Protein AF-A0A164HKJ9-F1 (afdb_monomer)

Radius of gyration: 14.72 Å; Cα contacts (8 Å, |Δi|>4): 112; chains: 1; bounding box: 34×35×38 Å

Mean predicted aligned error: 2.98 Å

Solvent-accessible surface area (backbone atoms only — not comparable to full-atom values): 6168 Å² total; per-residue (Å²): 110,51,69,60,88,70,90,34,48,41,79,88,71,49,50,73,67,52,47,54,52,52,52,51,51,53,52,52,50,48,49,40,44,32,74,75,69,56,24,75,43,70,40,75,50,69,82,47,80,93,49,68,44,38,47,34,43,67,45,73,40,47,76,87,62,58,74,92,32,76,42,85,76,38,44,80,69,45,86,83,56,91,78,73,54,77,66,53,48,50,53,50,51,51,53,47,52,54,58,76,75,106

Secondary structure (DSSP, 8-state):
-EE-SS--SSGGG--HHHHHHHHHHHHHHHHHHHHHH-EEEEEEE---SSSSS-EEEEEEEETT--GGG-STTTGGG-TT-----HHHHHHHHHHHHHHHH-

Organism: Bacillus cereus (NCBI:txid1396)

Nearest PDB structures (foldseek):
  3nrd-assembly1_A  TM=8.363E-01  e=2.607E-04  Sinorhizobium meliloti 1021
  2oik-assembly2_D  TM=7.178E-01  e=2.972E-04  Methylobacillus flagellatus KT
  3ohe-assembly1_B  TM=7.852E-01  e=7.444E-04  Marinobacter nauticus VT8
  3i4s-assembly1_B  TM=7.910E-01  e=9.677E-04  Bradyrhizobium japonicum
  3lb5-assembly1_A  TM=7.033E-01  e=6.115E-04  Bartonella henselae

Sequence (102 aa):
MIDIKRHVPGLAELTEDEAKAFGLITSRMSKALKESEGAEHIYTFVSGNGVPHMHMHIIPRYTNTPKEFWSPTEVAKWTGAPYGDAEEIKKLCERIRKYMVS

InterPro domains:
  IPR001310 Histidine triad (HIT) protein [PTHR46648] (2-100)
  IPR011146 HIT-like domain [PF01230] (5-63)
  IPR011146 HIT-like domain [PS51084] (1-68)
  IPR036265 HIT-like superfamily [G3DSA:3.30.428.10] (1-101)
  IPR036265 HIT-like superfamily [SSF54197] (1-100)

Foldseek 3Di:
DDFDPDFAQEDVPDDPVRNVVVVVVLVLLQVLCCVVVVFPGWDWDDDSPPPSGYDIDIDGHHPPPDPQQPDPVSVVVPPPDDDDDPVRVVVSVVSSVVSVVD

pLDDT: mean 94.31, std 3.79, range [77.69, 98.44]

Structure (mmCIF, N/CA/C/O backbone):
data_AF-A0A164HKJ9-F1
#
_entry.id   AF-A0A164HKJ9-F1
#
loop_
_atom_site.group_PDB
_atom_site.id
_atom_site.type_symbol
_atom_site.label_atom_id
_atom_site.label_alt_id
_atom_site.label_comp_id
_atom_site.label_asym_id
_atom_site.label_entity_id
_atom_site.label_seq_id
_atom_site.pdbx_PDB_ins_code
_atom_site.Cartn_x
_atom_site.Cartn_y
_atom_site.Cartn_z
_atom_site.occupancy
_atom_site.B_iso_or_equiv
_atom_site.auth_seq_id
_atom_site.auth_comp_id
_atom_site.auth_asym_id
_atom_site.auth_atom_id
_atom_site.pdbx_PDB_model_num
ATOM 1 N N . MET A 1 1 ? -5.816 3.162 -2.521 1.00 92.94 1 MET A N 1
ATOM 2 C CA . MET A 1 1 ? -5.767 3.881 -1.229 1.00 92.94 1 MET A CA 1
ATOM 3 C C . MET A 1 1 ? -6.655 3.139 -0.245 1.00 92.94 1 MET A C 1
ATOM 5 O O . MET A 1 1 ? -7.411 2.272 -0.678 1.00 92.94 1 MET A O 1
ATOM 9 N N . ILE A 1 2 ? -6.518 3.417 1.048 1.00 95.38 2 ILE A N 1
ATOM 10 C CA . ILE A 1 2 ? -7.428 2.929 2.086 1.00 95.38 2 ILE A CA 1
ATOM 11 C C . ILE A 1 2 ? -8.117 4.146 2.683 1.00 95.38 2 ILE A C 1
ATOM 13 O O . ILE A 1 2 ? -7.458 4.987 3.294 1.00 95.38 2 ILE A O 1
ATOM 17 N N . ASP A 1 3 ? -9.428 4.205 2.510 1.00 95.31 3 ASP A N 1
ATOM 18 C CA . ASP A 1 3 ? -10.288 5.272 2.999 1.00 95.31 3 ASP A CA 1
ATOM 19 C C . ASP A 1 3 ? -11.115 4.755 4.171 1.00 95.31 3 ASP A C 1
ATOM 21 O O . ASP A 1 3 ? -11.661 3.646 4.133 1.00 95.31 3 ASP A O 1
ATOM 25 N N . ILE A 1 4 ? -11.236 5.564 5.219 1.00 95.31 4 ILE A N 1
ATOM 26 C CA . ILE A 1 4 ? -12.207 5.281 6.273 1.00 95.31 4 ILE A CA 1
ATOM 27 C C . ILE A 1 4 ? -13.607 5.724 5.833 1.00 95.31 4 ILE A C 1
ATOM 29 O O . ILE A 1 4 ? -13.772 6.629 5.015 1.00 95.31 4 ILE A O 1
ATOM 33 N N . LYS A 1 5 ? -14.640 5.090 6.397 1.00 96.19 5 LYS A N 1
ATOM 34 C CA . LYS A 1 5 ? -16.038 5.428 6.083 1.00 96.19 5 LYS A CA 1
ATOM 35 C C . LYS A 1 5 ? -16.493 6.733 6.735 1.00 96.19 5 LYS A C 1
ATOM 37 O O . LYS A 1 5 ? -17.241 7.489 6.125 1.00 96.19 5 LYS A O 1
ATOM 42 N N . ARG A 1 6 ? -16.093 6.975 7.987 1.00 97.25 6 ARG A N 1
ATOM 43 C CA . ARG A 1 6 ? -16.437 8.201 8.714 1.00 97.25 6 ARG A CA 1
ATOM 44 C C . ARG A 1 6 ? -15.605 9.357 8.167 1.00 97.25 6 ARG A C 1
ATOM 46 O O . ARG A 1 6 ? -14.404 9.204 8.000 1.00 97.25 6 ARG A O 1
ATOM 53 N N . HIS A 1 7 ? -16.227 10.500 7.900 1.00 96.50 7 HIS A N 1
ATOM 54 C CA . HIS A 1 7 ? -15.510 11.664 7.384 1.00 96.50 7 HIS A CA 1
ATOM 55 C C . HIS A 1 7 ? -14.749 12.368 8.511 1.00 96.50 7 HIS A C 1
ATOM 57 O O . HIS A 1 7 ? -15.360 13.065 9.320 1.00 96.50 7 HIS A O 1
ATOM 63 N N . VAL A 1 8 ? -13.428 12.190 8.564 1.00 96.75 8 VAL A N 1
ATOM 64 C CA . VAL A 1 8 ? -12.535 12.972 9.431 1.00 96.75 8 VAL A CA 1
ATOM 65 C C . VAL A 1 8 ? -11.273 13.405 8.699 1.00 96.75 8 VAL A C 1
ATOM 67 O O . VAL A 1 8 ? -10.855 12.691 7.792 1.00 96.75 8 VAL A O 1
ATOM 70 N N . PRO A 1 9 ? -10.656 14.538 9.075 1.00 95.31 9 PRO A N 1
ATOM 71 C CA . PRO A 1 9 ? -9.561 15.119 8.306 1.00 95.31 9 PRO A CA 1
ATOM 72 C C . PRO A 1 9 ? -8.246 14.339 8.372 1.00 95.31 9 PRO A C 1
ATOM 74 O O . PRO A 1 9 ? -7.472 14.407 7.417 1.00 95.31 9 PRO A O 1
ATOM 77 N N . GLY A 1 10 ? -7.980 13.575 9.435 1.00 94.75 10 GLY A N 1
ATOM 78 C CA . GLY A 1 10 ? -6.729 12.838 9.538 1.00 94.75 10 GLY A CA 1
ATOM 79 C C . GLY A 1 10 ? -6.688 11.770 10.626 1.00 94.75 10 GLY A C 1
ATOM 80 O O . GLY A 1 10 ? -7.701 11.304 11.147 1.00 94.75 10 GLY A O 1
ATOM 81 N N . LEU A 1 11 ? -5.457 11.345 10.928 1.00 94.69 11 LEU A N 1
ATOM 82 C CA . LEU A 1 11 ? -5.168 10.285 11.897 1.00 94.69 11 LEU A CA 1
ATOM 83 C C . LEU A 1 11 ? -5.555 10.670 13.328 1.00 94.69 11 LEU A C 1
ATOM 85 O O . LEU A 1 11 ? -5.923 9.795 14.107 1.00 94.69 11 LEU A O 1
ATOM 89 N N . ALA A 1 12 ? -5.454 11.956 13.672 1.00 95.75 12 ALA A N 1
ATOM 90 C CA . ALA A 1 12 ? -5.691 12.443 15.028 1.00 95.75 12 ALA A CA 1
ATOM 91 C C . ALA A 1 12 ? -7.161 12.311 15.452 1.00 95.75 12 ALA A C 1
ATOM 93 O O . ALA A 1 12 ? -7.454 12.202 16.639 1.00 95.75 12 ALA A O 1
ATOM 94 N N . GLU A 1 13 ? -8.083 12.289 14.491 1.00 97.38 13 GLU A N 1
ATOM 95 C CA . GLU A 1 13 ? -9.520 12.225 14.744 1.00 97.38 1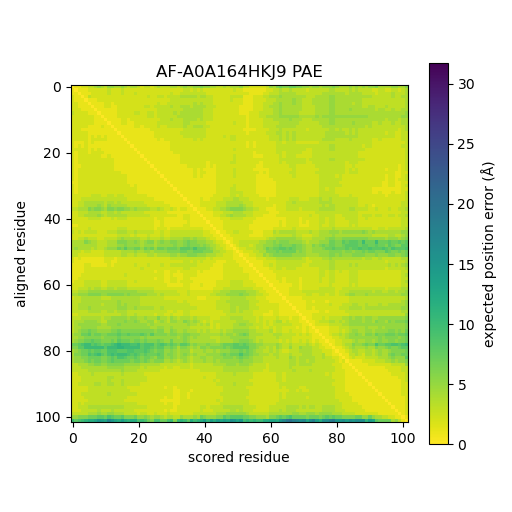3 GLU A CA 1
ATOM 96 C C . GLU A 1 13 ? -10.079 10.798 14.732 1.00 97.38 13 GLU A C 1
ATOM 98 O O . GLU A 1 13 ? -11.286 10.620 14.925 1.00 97.38 13 GLU A O 1
ATOM 103 N N . LEU A 1 14 ? -9.246 9.780 14.484 1.00 97.75 14 LEU A N 1
ATOM 104 C CA . LEU A 1 14 ? -9.661 8.383 14.574 1.00 97.75 14 LEU A CA 1
ATOM 105 C C . LEU A 1 14 ? -10.003 8.023 16.022 1.00 97.75 14 LEU A C 1
ATOM 107 O O . LEU A 1 14 ? -9.269 8.342 16.955 1.00 97.75 14 LEU A O 1
ATOM 111 N N . THR A 1 15 ? -11.101 7.296 16.205 1.00 98.44 15 THR A N 1
ATOM 112 C CA . THR A 1 15 ? -11.341 6.585 17.463 1.00 98.44 15 THR A CA 1
ATOM 113 C C . THR A 1 15 ? -10.324 5.454 17.619 1.00 98.44 15 THR A C 1
ATOM 115 O O . THR A 1 15 ? -9.719 5.003 16.644 1.00 98.44 15 THR A O 1
ATOM 118 N N . GLU A 1 16 ? -10.152 4.948 18.839 1.00 98.31 16 GLU A N 1
ATOM 119 C CA . GLU A 1 16 ? -9.227 3.840 19.095 1.00 98.31 16 GLU A CA 1
ATOM 120 C C . GLU A 1 16 ? -9.570 2.593 18.257 1.00 98.31 16 GLU A C 1
ATOM 122 O O . GLU A 1 16 ? -8.683 1.958 17.682 1.00 98.31 16 GLU A O 1
ATOM 127 N N . ASP A 1 17 ? -10.859 2.276 18.123 1.00 98.25 17 ASP A N 1
ATOM 128 C CA . ASP A 1 17 ? -11.323 1.132 17.335 1.00 98.25 17 ASP A CA 1
ATOM 129 C C . ASP A 1 17 ? -11.088 1.327 15.835 1.00 98.25 17 ASP A C 1
ATOM 131 O O . ASP A 1 17 ? -10.660 0.398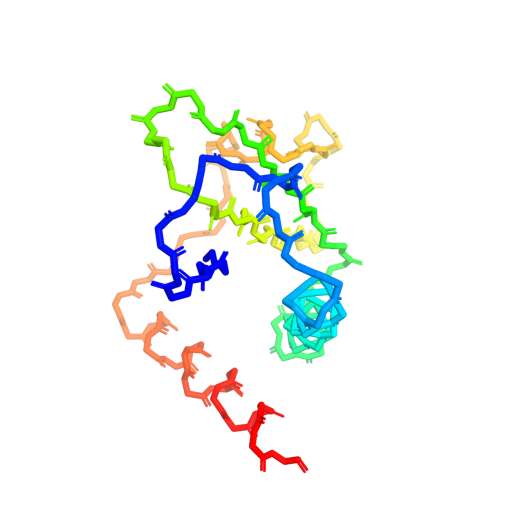 15.144 1.00 98.25 17 ASP A O 1
ATOM 135 N N . GLU A 1 18 ? -11.291 2.543 15.322 1.00 98.06 18 GLU A N 1
ATOM 136 C CA . GLU A 1 18 ? -10.964 2.857 13.932 1.00 98.06 18 GLU A CA 1
ATOM 137 C C . GLU A 1 18 ? -9.461 2.800 13.689 1.00 98.06 18 GLU A C 1
ATOM 139 O O . GLU A 1 18 ? -9.051 2.225 12.687 1.00 98.06 18 GLU A O 1
ATOM 144 N N . ALA A 1 19 ? -8.631 3.320 14.596 1.00 97.69 19 ALA A N 1
ATOM 145 C CA . ALA A 1 19 ? -7.178 3.250 14.475 1.00 97.69 19 ALA A CA 1
ATOM 146 C C . ALA A 1 19 ? -6.682 1.792 14.446 1.00 97.69 19 ALA A C 1
ATOM 148 O O . ALA A 1 19 ? -5.863 1.434 13.593 1.00 97.69 19 ALA A O 1
ATOM 149 N N . LYS A 1 20 ? -7.231 0.920 15.307 1.00 98.25 20 LYS A N 1
ATOM 150 C CA . LYS A 1 20 ? -6.952 -0.528 15.303 1.00 98.25 20 LYS A CA 1
ATOM 151 C C . LYS A 1 20 ? -7.360 -1.178 13.982 1.00 98.25 20 LYS A C 1
ATOM 153 O O . LYS A 1 20 ? -6.552 -1.868 13.355 1.00 98.25 20 LYS A O 1
ATOM 158 N N . ALA A 1 21 ? -8.596 -0.947 13.539 1.00 97.56 21 ALA A N 1
ATOM 159 C CA . ALA A 1 21 ? -9.106 -1.501 12.289 1.00 97.56 21 ALA A CA 1
ATOM 160 C C . ALA A 1 21 ? -8.298 -1.005 11.079 1.00 97.56 21 ALA A C 1
ATOM 162 O O . ALA A 1 21 ? -7.967 -1.791 10.188 1.00 97.56 21 ALA A O 1
ATOM 163 N N . PHE A 1 22 ? -7.931 0.276 11.078 1.00 97.12 22 PHE A N 1
ATOM 164 C CA . PHE A 1 22 ? -7.177 0.931 10.018 1.00 97.12 22 PHE A CA 1
ATOM 165 C C . PHE A 1 22 ? -5.740 0.406 9.914 1.00 97.12 22 PHE A C 1
ATOM 167 O O . PHE A 1 22 ? -5.269 0.083 8.821 1.00 97.12 22 PHE A O 1
ATOM 174 N N . GLY A 1 23 ? -5.052 0.231 11.045 1.00 96.56 23 GLY A N 1
ATOM 175 C CA . GLY A 1 23 ? -3.735 -0.407 11.076 1.00 96.56 23 GLY A CA 1
ATOM 176 C C . GLY A 1 23 ? -3.782 -1.853 10.570 1.00 96.56 23 GLY A C 1
ATOM 177 O O . GLY A 1 23 ? -2.954 -2.258 9.748 1.00 96.56 23 GLY A O 1
ATOM 178 N N . LEU A 1 24 ? -4.796 -2.619 10.990 1.00 97.25 24 LEU A N 1
ATOM 179 C CA . LEU A 1 24 ? -4.967 -4.010 10.569 1.00 97.25 24 LEU A CA 1
ATOM 180 C C . LEU A 1 24 ? -5.205 -4.133 9.057 1.00 97.25 24 LEU A C 1
ATOM 182 O O . LEU A 1 24 ? -4.530 -4.927 8.397 1.00 97.25 24 LEU A O 1
ATOM 186 N N . ILE A 1 25 ? -6.130 -3.352 8.489 1.00 96.88 25 ILE A N 1
ATOM 187 C CA . ILE A 1 25 ? -6.407 -3.403 7.047 1.00 96.88 25 ILE A CA 1
ATOM 188 C C . ILE A 1 25 ? -5.200 -2.937 6.225 1.00 96.88 25 ILE A C 1
ATOM 190 O O . ILE A 1 25 ? -4.898 -3.548 5.201 1.00 96.88 25 ILE A O 1
ATOM 194 N N . THR A 1 26 ? -4.454 -1.937 6.707 1.00 97.19 26 THR A N 1
ATOM 195 C CA . THR A 1 26 ? -3.217 -1.465 6.067 1.00 97.19 26 THR A CA 1
ATOM 196 C C . THR A 1 26 ? -2.169 -2.574 6.016 1.00 97.19 26 THR A C 1
ATOM 198 O O . THR A 1 26 ? -1.588 -2.831 4.959 1.00 97.19 26 THR A O 1
ATOM 201 N N . SER A 1 27 ? -1.978 -3.303 7.121 1.00 97.31 27 SER A N 1
ATOM 202 C CA . SER A 1 27 ? -1.066 -4.451 7.175 1.00 97.31 27 SER A CA 1
ATOM 203 C C . SER A 1 27 ? -1.496 -5.570 6.222 1.00 97.31 27 SER A C 1
ATOM 205 O O . SER A 1 27 ? -0.678 -6.070 5.447 1.00 97.31 27 SER A O 1
ATOM 207 N N . ARG A 1 28 ? -2.786 -5.936 6.222 1.00 97.31 28 ARG A N 1
ATOM 208 C CA . ARG A 1 28 ? -3.321 -6.986 5.339 1.00 97.31 28 ARG A CA 1
ATOM 209 C C . ARG A 1 28 ? -3.181 -6.622 3.861 1.00 97.31 28 ARG A C 1
ATOM 211 O O . ARG A 1 28 ? -2.710 -7.449 3.089 1.00 97.31 28 ARG A O 1
ATOM 218 N N . MET A 1 29 ? -3.514 -5.389 3.481 1.00 97.56 29 MET A N 1
ATOM 219 C CA . MET A 1 29 ? -3.371 -4.925 2.099 1.00 97.56 29 MET A CA 1
ATOM 220 C C . MET A 1 29 ? -1.902 -4.885 1.661 1.00 97.56 29 MET A C 1
ATOM 222 O O . MET A 1 29 ? -1.578 -5.263 0.539 1.00 97.56 29 MET A O 1
ATOM 226 N N . SER A 1 30 ? -0.997 -4.490 2.561 1.00 97.56 30 SER A N 1
ATOM 227 C CA . SER A 1 30 ? 0.446 -4.508 2.293 1.00 97.56 30 SER A CA 1
ATOM 228 C C . SER A 1 30 ? 0.941 -5.924 1.995 1.00 97.56 30 SER A C 1
ATOM 230 O O . SER A 1 30 ? 1.671 -6.125 1.028 1.00 97.56 30 SER A O 1
ATOM 232 N N . LYS A 1 31 ? 0.506 -6.921 2.777 1.00 97.44 31 LYS A N 1
ATOM 233 C CA . LYS A 1 31 ? 0.829 -8.334 2.522 1.00 97.44 31 LYS A CA 1
ATOM 234 C C . LYS A 1 31 ? 0.250 -8.825 1.199 1.00 97.44 31 LYS A C 1
ATOM 236 O O . LYS A 1 31 ? 0.989 -9.404 0.410 1.00 97.44 31 LYS A O 1
ATOM 241 N N .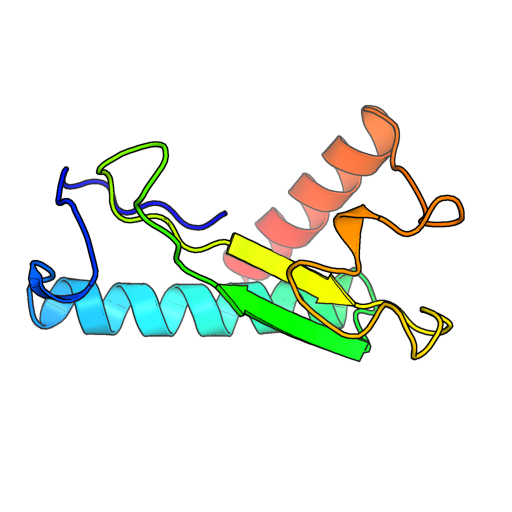 ALA A 1 32 ? -1.017 -8.508 0.922 1.00 97.19 32 ALA A N 1
ATOM 242 C CA . ALA A 1 32 ? -1.671 -8.864 -0.333 1.00 97.19 32 ALA A CA 1
ATOM 243 C C . ALA A 1 32 ? -0.862 -8.369 -1.540 1.00 97.19 32 ALA A C 1
ATOM 245 O O . ALA A 1 32 ? -0.543 -9.154 -2.426 1.00 97.19 32 ALA A O 1
ATOM 246 N N . LEU A 1 33 ? -0.454 -7.097 -1.546 1.00 96.44 33 LEU A N 1
ATOM 247 C CA . LEU A 1 33 ? 0.343 -6.515 -2.630 1.00 96.44 33 LEU A CA 1
ATOM 248 C C . LEU A 1 33 ? 1.731 -7.160 -2.763 1.00 96.44 33 LEU A C 1
ATOM 250 O O . LEU A 1 33 ? 2.186 -7.410 -3.877 1.00 96.44 33 LEU A O 1
ATOM 254 N N . LYS A 1 34 ? 2.404 -7.469 -1.648 1.00 96.50 34 LYS A N 1
ATOM 255 C CA . LYS A 1 34 ? 3.696 -8.173 -1.694 1.00 96.50 34 LYS A CA 1
ATOM 256 C C . LYS A 1 34 ? 3.568 -9.572 -2.287 1.00 96.50 34 LYS A C 1
ATOM 258 O O . LYS A 1 34 ? 4.370 -9.947 -3.135 1.00 96.50 34 LYS A O 1
ATOM 263 N N . GLU A 1 35 ? 2.577 -10.334 -1.840 1.00 95.38 35 GLU A N 1
ATOM 264 C CA . GLU A 1 35 ? 2.443 -11.752 -2.184 1.00 95.38 35 GLU A CA 1
ATOM 265 C C . GLU A 1 35 ? 1.807 -11.975 -3.561 1.00 95.38 35 GLU A C 1
ATOM 267 O O . GLU A 1 35 ? 2.204 -12.897 -4.266 1.00 95.38 35 GLU A O 1
ATOM 272 N N . SER A 1 36 ? 0.846 -11.138 -3.964 1.00 94.50 36 SER A N 1
ATOM 273 C CA . SER A 1 36 ? 0.124 -11.310 -5.235 1.00 94.50 36 SER A CA 1
ATOM 274 C C . SER A 1 36 ? 0.724 -10.546 -6.412 1.00 94.50 36 SER A C 1
ATOM 276 O O . SER A 1 36 ? 0.610 -11.013 -7.543 1.00 94.50 36 SER A O 1
ATOM 278 N N . GLU A 1 37 ? 1.390 -9.415 -6.161 1.00 92.75 37 GLU A N 1
ATOM 279 C CA . GLU A 1 37 ? 1.920 -8.547 -7.222 1.00 92.75 37 GLU A CA 1
ATOM 280 C C . GLU A 1 37 ? 3.457 -8.523 -7.254 1.00 92.75 37 GLU A C 1
ATOM 282 O O . GLU A 1 37 ? 4.054 -7.851 -8.089 1.00 92.75 37 GLU A O 1
ATOM 287 N N . GLY A 1 38 ? 4.128 -9.249 -6.353 1.00 92.12 38 GLY A N 1
ATOM 288 C CA . GLY A 1 38 ? 5.592 -9.295 -6.309 1.00 92.12 38 GLY A CA 1
ATOM 289 C C . GLY A 1 38 ? 6.226 -7.971 -5.874 1.00 92.12 38 GLY A C 1
ATOM 290 O O . GLY A 1 38 ? 7.354 -7.660 -6.261 1.00 92.12 38 GLY A O 1
ATOM 291 N N . ALA A 1 39 ? 5.512 -7.163 -5.084 1.00 95.25 39 ALA A N 1
ATOM 292 C CA . ALA A 1 39 ? 6.073 -5.936 -4.534 1.00 95.25 39 ALA A CA 1
ATOM 293 C C . ALA A 1 39 ? 7.211 -6.251 -3.544 1.00 95.25 39 ALA A C 1
ATOM 295 O O . ALA A 1 39 ? 7.047 -7.003 -2.579 1.00 95.25 39 ALA A O 1
ATOM 296 N N . GLU A 1 40 ? 8.367 -5.622 -3.742 1.00 95.19 40 GLU A N 1
ATOM 297 C CA . GLU A 1 40 ? 9.534 -5.765 -2.867 1.00 95.19 40 GLU A CA 1
ATOM 298 C C . GLU A 1 40 ? 9.311 -5.008 -1.547 1.00 95.19 40 GLU A C 1
ATOM 300 O O . GLU A 1 40 ? 9.626 -5.493 -0.453 1.00 95.19 40 GLU A O 1
ATOM 305 N N . HIS A 1 41 ? 8.701 -3.825 -1.645 1.00 95.81 41 HIS A N 1
ATOM 306 C CA . HIS A 1 41 ? 8.404 -2.941 -0.524 1.00 95.81 41 HIS A CA 1
ATOM 307 C C . HIS A 1 41 ? 7.058 -2.236 -0.715 1.00 95.81 41 HIS A C 1
ATOM 309 O O . HIS A 1 41 ? 6.618 -2.035 -1.844 1.00 95.81 41 HIS A O 1
ATOM 315 N N . ILE A 1 42 ? 6.419 -1.837 0.387 1.00 97.00 42 ILE A N 1
ATOM 316 C CA . ILE A 1 42 ? 5.162 -1.085 0.377 1.00 97.00 42 ILE A CA 1
ATOM 317 C C . ILE A 1 42 ? 5.387 0.231 1.110 1.00 97.00 42 ILE A C 1
ATOM 319 O O . ILE A 1 42 ? 5.698 0.225 2.299 1.00 97.00 42 ILE A O 1
ATOM 323 N N . TYR A 1 43 ? 5.196 1.347 0.413 1.00 96.38 43 TYR A N 1
ATOM 324 C CA . TYR A 1 43 ? 5.140 2.655 1.049 1.00 96.38 43 TYR A CA 1
ATOM 325 C C . TYR A 1 43 ? 3.713 2.971 1.482 1.00 96.38 43 TYR A C 1
ATOM 327 O O . TYR A 1 43 ? 2.757 2.716 0.745 1.00 96.38 43 TYR A O 1
ATOM 335 N N . THR A 1 44 ? 3.581 3.587 2.652 1.00 95.38 44 THR A N 1
ATOM 336 C CA . THR A 1 44 ? 2.321 4.147 3.141 1.00 95.38 44 THR A CA 1
ATOM 337 C C . THR A 1 44 ? 2.497 5.621 3.462 1.00 95.38 44 THR A C 1
ATOM 339 O O . THR A 1 44 ? 3.467 5.989 4.122 1.00 95.38 44 THR A O 1
ATOM 342 N N . PHE A 1 45 ? 1.573 6.464 3.006 1.00 92.56 45 PHE A N 1
ATOM 343 C CA . PHE A 1 45 ? 1.672 7.914 3.173 1.00 92.56 45 PHE A CA 1
ATOM 344 C C . PHE A 1 45 ? 0.291 8.564 3.306 1.00 92.56 45 PHE A C 1
ATOM 346 O O . PHE A 1 45 ? -0.665 8.145 2.654 1.00 92.56 45 PHE A O 1
ATOM 353 N N . VAL A 1 46 ? 0.203 9.600 4.138 1.00 93.19 46 VAL A N 1
ATOM 354 C CA . VAL A 1 46 ? -0.985 10.440 4.335 1.00 93.19 46 VAL A CA 1
ATOM 355 C C . VAL A 1 46 ? -0.538 11.891 4.174 1.00 93.19 46 VAL A C 1
ATOM 357 O O . VAL A 1 46 ? 0.34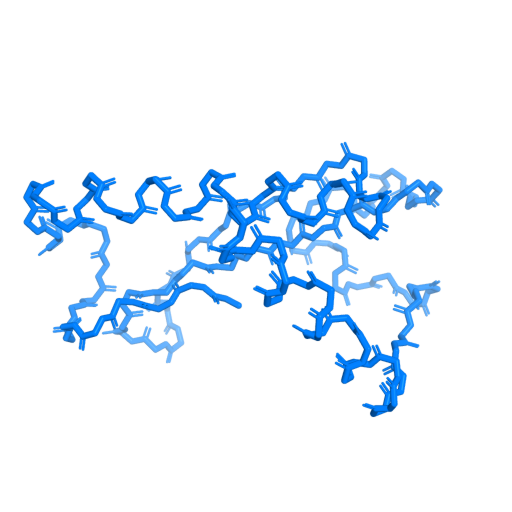9 12.331 4.901 1.00 93.19 46 VAL A O 1
ATOM 360 N N . SER A 1 47 ? -1.136 12.628 3.230 1.00 90.81 47 SER A N 1
ATOM 361 C CA . SER A 1 47 ? -0.905 14.076 3.094 1.00 90.81 47 SER A CA 1
ATOM 362 C C . SER A 1 47 ? -2.014 14.909 3.729 1.00 90.81 47 SER A C 1
ATOM 364 O O . SER A 1 47 ? -1.701 15.873 4.415 1.00 90.81 47 SER A O 1
ATOM 366 N N . GLY A 1 48 ? -3.284 14.598 3.443 1.00 86.44 48 GLY A N 1
ATOM 367 C CA . GLY A 1 48 ? -4.453 15.355 3.923 1.00 86.44 48 GLY A CA 1
ATOM 368 C C . GLY A 1 48 ? -4.660 16.751 3.309 1.00 86.44 48 GLY A C 1
ATOM 369 O O . GLY A 1 48 ? -5.693 17.364 3.549 1.00 86.44 48 GLY A O 1
ATOM 370 N N . ASN A 1 49 ? -3.730 17.258 2.490 1.00 87.88 49 ASN A N 1
ATOM 371 C CA . ASN A 1 49 ? -3.767 18.652 2.017 1.00 87.88 49 ASN A CA 1
ATOM 372 C C . ASN A 1 49 ? -4.728 18.906 0.843 1.00 87.88 49 ASN A C 1
ATOM 374 O O . ASN A 1 49 ? -5.207 20.023 0.679 1.00 87.88 49 ASN A O 1
ATOM 378 N N . GLY A 1 50 ? -4.977 17.903 -0.006 1.00 87.94 50 GLY A N 1
ATOM 379 C CA . GLY A 1 50 ? -5.867 18.049 -1.167 1.00 87.94 50 GLY A CA 1
ATOM 380 C C . GLY A 1 50 ? -7.338 17.787 -0.841 1.00 87.94 50 GLY A C 1
ATOM 381 O O . GLY A 1 50 ? -8.224 18.462 -1.357 1.00 87.94 50 GLY A O 1
ATOM 382 N N . VAL A 1 51 ? -7.592 16.808 0.029 1.00 90.00 51 VAL A N 1
ATOM 383 C CA . VAL A 1 51 ? -8.929 16.423 0.488 1.00 90.00 51 VAL A CA 1
ATOM 384 C C . VAL A 1 51 ? -8.849 16.201 1.999 1.00 90.00 51 VAL A C 1
ATOM 386 O O . VAL A 1 51 ? -8.076 15.332 2.414 1.00 90.00 51 VAL A O 1
ATOM 389 N N . PRO A 1 52 ? -9.635 16.928 2.817 1.00 92.56 52 PRO A N 1
ATOM 390 C CA . PRO A 1 52 ? -9.640 16.791 4.273 1.00 92.56 52 PRO A CA 1
ATOM 391 C C . PRO A 1 52 ? -10.467 15.569 4.710 1.00 92.56 52 PRO A C 1
ATOM 393 O O . PRO A 1 52 ? -11.375 15.672 5.530 1.00 92.56 52 PRO A O 1
ATOM 396 N N . HIS A 1 53 ? -10.158 14.408 4.132 1.00 95.44 53 HIS A N 1
ATOM 397 C CA . HIS A 1 53 ? -10.735 13.111 4.474 1.00 95.44 53 HIS A CA 1
ATOM 398 C C . HIS A 1 53 ? -9.603 12.117 4.687 1.00 95.44 53 HIS A C 1
ATOM 400 O O . HIS A 1 53 ? -8.692 12.041 3.866 1.00 95.44 53 HIS A O 1
ATOM 406 N N . MET A 1 54 ? -9.656 11.343 5.762 1.00 95.75 54 MET A N 1
ATOM 407 C CA . MET A 1 54 ? -8.592 10.427 6.135 1.00 95.75 54 MET A CA 1
ATOM 408 C C . MET A 1 54 ? -8.503 9.272 5.130 1.00 95.75 54 MET A C 1
ATOM 410 O O . MET A 1 54 ? -9.314 8.342 5.116 1.00 95.75 54 MET A O 1
ATOM 414 N N . HIS A 1 55 ? -7.461 9.335 4.306 1.00 96.00 55 HIS A N 1
ATOM 415 C CA . HIS A 1 55 ? -7.085 8.309 3.349 1.00 96.00 55 HIS A CA 1
ATOM 416 C C . HIS A 1 55 ? -5.584 8.052 3.427 1.00 96.00 55 HIS A C 1
ATOM 418 O O . HIS A 1 55 ? -4.776 8.969 3.581 1.00 96.00 55 HIS A O 1
ATOM 424 N N . MET A 1 56 ? -5.199 6.786 3.307 1.00 95.69 56 MET A N 1
ATOM 425 C CA . MET A 1 56 ? -3.802 6.380 3.236 1.00 95.69 56 MET A CA 1
ATOM 426 C C . MET A 1 56 ? -3.478 5.870 1.839 1.00 95.69 56 MET A C 1
ATOM 428 O O . MET A 1 56 ? -4.097 4.933 1.320 1.00 95.69 56 MET A O 1
ATOM 432 N N . HIS A 1 57 ? -2.466 6.477 1.2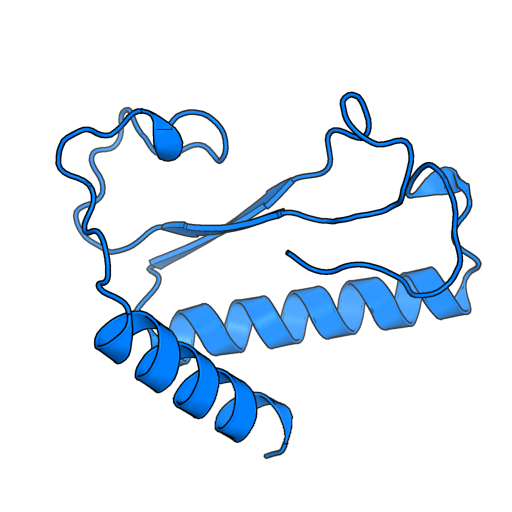32 1.00 95.19 57 HIS A N 1
ATOM 433 C CA . HIS A 1 57 ? -1.835 5.930 0.046 1.00 95.19 57 HIS A CA 1
ATOM 434 C C . HIS A 1 57 ? -1.100 4.653 0.429 1.00 95.19 57 HIS A C 1
ATOM 436 O O . HIS A 1 57 ? -0.401 4.618 1.438 1.00 95.19 57 HIS A O 1
ATOM 442 N N . ILE A 1 58 ? -1.251 3.625 -0.398 1.00 96.25 58 ILE A N 1
ATOM 443 C CA . ILE A 1 58 ? -0.511 2.373 -0.304 1.00 96.25 58 ILE A CA 1
ATOM 444 C C . ILE A 1 58 ? 0.102 2.118 -1.674 1.00 96.25 58 ILE A C 1
ATOM 446 O O . ILE A 1 58 ? -0.617 2.063 -2.671 1.00 96.25 58 ILE A O 1
ATOM 450 N N . ILE A 1 59 ? 1.430 2.090 -1.732 1.00 95.12 59 ILE A N 1
ATOM 451 C CA . ILE A 1 59 ? 2.169 2.186 -2.989 1.00 95.12 59 ILE A CA 1
ATOM 452 C C . ILE A 1 59 ? 3.187 1.042 -3.045 1.00 95.12 59 ILE A C 1
ATOM 454 O O . ILE A 1 59 ? 4.147 1.053 -2.266 1.00 95.12 59 ILE A O 1
ATOM 458 N N . PRO A 1 60 ? 2.990 0.042 -3.923 1.00 94.62 60 PRO A N 1
ATOM 459 C CA . PRO A 1 60 ? 3.963 -1.022 -4.110 1.00 94.62 60 PRO A CA 1
ATOM 460 C C . PRO A 1 60 ? 5.183 -0.509 -4.882 1.00 94.62 60 PRO A C 1
ATOM 462 O O . PRO A 1 60 ? 5.057 0.104 -5.939 1.00 94.62 60 PRO A O 1
ATOM 465 N N . ARG A 1 61 ? 6.377 -0.799 -4.363 1.00 94.50 61 ARG A N 1
ATOM 466 C CA . ARG A 1 61 ? 7.642 -0.696 -5.093 1.00 94.50 61 ARG A CA 1
ATOM 467 C C . ARG A 1 61 ? 8.028 -2.085 -5.585 1.00 94.50 61 ARG A C 1
ATOM 469 O O . ARG A 1 61 ? 8.291 -2.972 -4.771 1.00 94.50 61 ARG A O 1
ATOM 476 N N . TYR A 1 62 ? 8.085 -2.263 -6.899 1.00 93.06 62 TYR A N 1
ATOM 477 C CA . TYR A 1 62 ? 8.454 -3.532 -7.525 1.00 93.06 62 TYR A CA 1
ATOM 478 C C . TYR A 1 62 ? 9.971 -3.691 -7.658 1.00 93.06 62 TYR A C 1
ATOM 480 O O . TYR A 1 62 ? 10.730 -2.715 -7.598 1.00 93.06 62 TYR A O 1
ATOM 488 N N . THR A 1 63 ? 10.412 -4.930 -7.870 1.00 91.62 63 THR A N 1
ATOM 489 C CA . THR A 1 63 ? 11.804 -5.235 -8.213 1.00 91.62 63 THR A CA 1
ATOM 490 C C . THR A 1 63 ? 12.239 -4.435 -9.442 1.00 91.62 63 THR A C 1
ATOM 492 O O . THR A 1 63 ? 11.444 -4.178 -10.344 1.00 91.62 63 THR A O 1
ATOM 495 N N . ASN A 1 64 ? 13.510 -4.032 -9.472 1.00 92.06 64 ASN A N 1
ATOM 496 C CA . ASN A 1 64 ? 14.112 -3.195 -10.519 1.00 92.06 64 ASN A CA 1
ATOM 497 C C . ASN A 1 64 ? 13.617 -1.742 -10.574 1.00 92.06 64 ASN A C 1
ATOM 499 O O . ASN A 1 64 ? 14.027 -1.015 -11.475 1.00 92.06 64 ASN A O 1
ATOM 503 N N . THR A 1 65 ? 12.815 -1.280 -9.605 1.00 94.00 65 THR A N 1
ATOM 504 C CA . THR A 1 65 ? 12.582 0.165 -9.442 1.00 94.00 65 THR A CA 1
ATOM 505 C C . THR A 1 65 ? 13.933 0.855 -9.186 1.00 94.00 65 THR A C 1
ATOM 507 O O . THR A 1 65 ? 14.588 0.499 -8.195 1.00 94.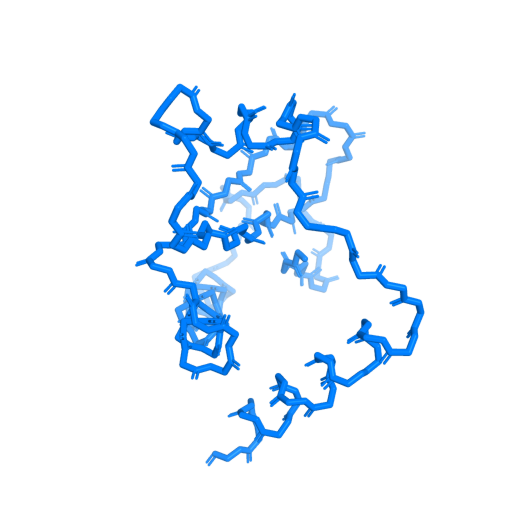00 65 THR A O 1
ATOM 510 N N . PRO A 1 66 ? 14.368 1.819 -10.022 1.00 95.44 66 PRO A N 1
ATOM 511 C CA . PRO A 1 66 ? 15.632 2.527 -9.818 1.00 95.44 66 PRO A CA 1
ATOM 512 C C . PRO A 1 66 ? 15.674 3.234 -8.458 1.00 95.44 66 PRO A C 1
ATOM 514 O O . PRO A 1 66 ? 14.648 3.698 -7.954 1.00 95.44 66 PRO A O 1
ATOM 517 N N . LYS A 1 67 ? 16.855 3.280 -7.831 1.00 95.38 67 LYS A N 1
ATOM 518 C CA . LYS A 1 67 ? 17.016 3.722 -6.432 1.00 95.38 67 LYS A CA 1
ATOM 519 C C . LYS A 1 67 ? 16.614 5.177 -6.210 1.00 95.38 67 LYS A C 1
ATOM 521 O O . LYS A 1 67 ? 16.089 5.501 -5.151 1.00 95.38 67 LYS A O 1
ATOM 526 N N . GLU A 1 68 ? 16.817 6.035 -7.198 1.00 95.94 68 GLU A N 1
ATOM 527 C CA . GLU A 1 68 ? 16.398 7.437 -7.187 1.00 95.94 68 GLU A CA 1
ATOM 528 C C . GLU A 1 68 ? 14.876 7.612 -7.034 1.00 95.94 68 GLU A C 1
ATOM 530 O O . GLU A 1 68 ? 14.423 8.658 -6.579 1.00 95.94 68 GLU A O 1
ATOM 535 N N . PHE A 1 69 ? 14.089 6.571 -7.331 1.00 95.75 69 PHE A N 1
ATOM 536 C CA . PHE A 1 69 ? 12.632 6.565 -7.199 1.00 95.75 69 PHE A CA 1
ATOM 537 C C . PHE A 1 69 ? 12.132 5.833 -5.941 1.00 95.75 69 PHE A C 1
ATOM 539 O O . PHE A 1 69 ? 10.934 5.586 -5.805 1.00 95.75 69 PHE A O 1
ATOM 546 N N . TRP A 1 70 ? 13.014 5.472 -5.000 1.00 95.00 70 TRP A N 1
ATOM 547 C CA . TRP A 1 70 ? 12.647 4.796 -3.745 1.00 95.00 70 TRP A CA 1
ATOM 548 C C . TRP A 1 70 ? 12.038 5.762 -2.719 1.00 95.00 70 TRP A C 1
ATOM 550 O O . TRP A 1 70 ? 12.584 6.007 -1.645 1.00 95.00 70 TRP A O 1
ATOM 560 N N . SER A 1 71 ? 10.875 6.309 -3.046 1.00 93.12 71 SER A N 1
ATOM 561 C CA . SER A 1 71 ? 10.073 7.159 -2.172 1.00 93.12 71 SER A CA 1
ATOM 562 C C . SER A 1 71 ? 8.617 7.134 -2.642 1.00 93.12 71 SER A C 1
ATOM 564 O O . SER A 1 71 ? 8.383 7.070 -3.854 1.00 93.12 71 SER A O 1
ATOM 566 N N . PRO A 1 72 ? 7.628 7.247 -1.733 1.00 89.38 72 PRO A N 1
ATOM 567 C CA . PRO A 1 72 ? 6.223 7.373 -2.120 1.00 89.38 72 PRO A CA 1
ATOM 568 C C . PRO A 1 72 ? 5.953 8.558 -3.062 1.00 89.38 72 PRO A C 1
ATOM 570 O O . PRO A 1 72 ? 5.008 8.496 -3.842 1.00 89.38 72 PRO A O 1
ATOM 573 N N . THR A 1 73 ? 6.765 9.621 -3.015 1.00 89.50 73 THR A N 1
ATOM 574 C CA . THR A 1 73 ? 6.599 10.810 -3.871 1.00 89.50 73 THR A CA 1
ATOM 575 C C . THR A 1 73 ? 7.436 10.769 -5.145 1.00 89.50 73 THR A C 1
ATOM 577 O O . THR A 1 73 ? 7.079 11.419 -6.125 1.00 89.50 73 THR A O 1
ATOM 580 N N . GLU A 1 74 ? 8.544 10.025 -5.151 1.00 92.25 74 GLU A N 1
ATOM 581 C CA . GLU A 1 74 ? 9.442 9.967 -6.310 1.00 92.25 74 GLU A CA 1
ATOM 582 C C . GLU A 1 74 ? 9.045 8.864 -7.291 1.00 92.25 74 GLU A C 1
ATOM 584 O O . GLU A 1 74 ? 9.192 9.053 -8.493 1.00 92.25 74 GLU A O 1
ATOM 589 N N . VAL A 1 75 ? 8.456 7.756 -6.823 1.00 86.12 75 VAL A N 1
ATOM 590 C CA . VAL A 1 75 ? 8.021 6.653 -7.701 1.00 86.12 75 VAL A CA 1
ATOM 591 C C . VAL A 1 75 ? 7.026 7.100 -8.775 1.00 86.12 75 VAL A C 1
ATOM 593 O O . VAL A 1 75 ? 7.082 6.621 -9.902 1.00 86.12 75 VAL A O 1
ATOM 596 N N . ALA A 1 76 ? 6.179 8.086 -8.471 1.00 81.38 76 ALA A N 1
ATOM 597 C CA . ALA A 1 76 ? 5.236 8.666 -9.428 1.00 81.38 76 ALA A CA 1
ATOM 598 C C . ALA A 1 76 ? 5.919 9.447 -10.569 1.00 81.38 76 ALA A C 1
ATOM 600 O O . ALA A 1 76 ? 5.297 9.705 -11.595 1.00 81.38 76 ALA A O 1
ATOM 601 N N . LYS A 1 77 ? 7.189 9.832 -10.401 1.00 88.88 77 LYS A N 1
ATOM 602 C CA . LYS A 1 77 ? 7.980 10.553 -11.407 1.00 88.88 77 LYS A CA 1
ATOM 603 C C . LYS A 1 77 ? 8.779 9.610 -12.309 1.00 88.88 77 LYS A C 1
ATOM 605 O O . LYS A 1 77 ? 9.440 10.073 -13.237 1.00 88.88 77 LYS A O 1
ATOM 610 N N . TRP A 1 78 ? 8.744 8.301 -12.051 1.00 90.88 78 TRP A N 1
ATOM 611 C CA . TRP A 1 78 ? 9.473 7.323 -12.846 1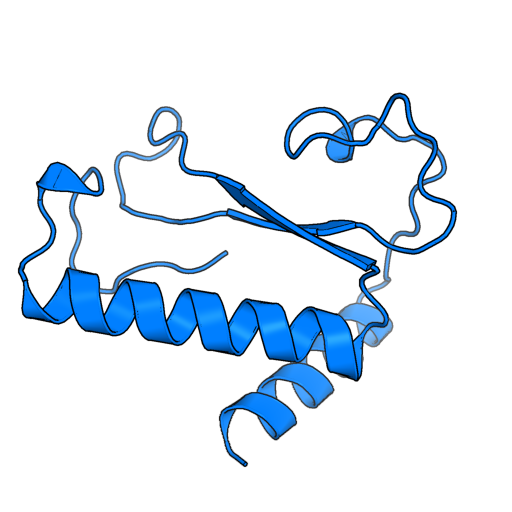.00 90.88 78 TRP A CA 1
ATOM 612 C C . TRP A 1 78 ? 8.791 7.109 -14.204 1.00 90.88 78 TRP A C 1
ATOM 614 O O . TRP A 1 78 ? 7.775 6.430 -14.316 1.00 90.88 78 TRP A O 1
ATOM 624 N N . THR A 1 79 ? 9.372 7.670 -15.265 1.00 88.44 79 THR A N 1
ATOM 625 C CA . THR A 1 79 ? 8.834 7.575 -16.637 1.00 88.44 79 THR A CA 1
ATOM 626 C C . THR A 1 79 ? 8.845 6.156 -17.207 1.00 88.44 79 THR A C 1
ATOM 628 O O . THR A 1 79 ? 8.034 5.846 -18.072 1.00 88.44 79 THR A O 1
ATOM 631 N N . GLY A 1 80 ? 9.740 5.295 -16.719 1.00 86.06 80 GLY A N 1
ATOM 632 C CA . GLY A 1 80 ? 9.813 3.878 -17.084 1.00 86.06 80 GLY A CA 1
ATOM 633 C C . GLY A 1 80 ? 8.975 2.958 -16.195 1.00 86.06 80 GLY A C 1
ATOM 634 O O . GLY A 1 80 ? 9.142 1.743 -16.281 1.00 86.06 80 GLY A O 1
ATOM 635 N N . ALA A 1 81 ? 8.130 3.506 -15.314 1.00 87.12 81 ALA A N 1
ATOM 636 C CA . ALA A 1 81 ? 7.275 2.698 -14.455 1.00 87.12 81 ALA A CA 1
ATOM 637 C C . ALA A 1 81 ? 6.299 1.853 -15.292 1.00 87.12 81 ALA A C 1
ATOM 639 O O . ALA A 1 81 ? 5.768 2.345 -16.292 1.00 87.12 81 ALA A O 1
ATOM 640 N N . PRO A 1 82 ? 6.023 0.599 -14.894 1.00 86.31 82 PRO A N 1
ATOM 641 C CA . PRO A 1 82 ? 4.990 -0.194 -15.542 1.00 86.31 82 PRO A CA 1
ATOM 642 C C . PRO A 1 82 ? 3.614 0.433 -15.283 1.00 86.31 82 PRO A C 1
ATOM 644 O O . PRO A 1 82 ? 3.256 0.713 -14.138 1.00 86.31 82 PRO A O 1
ATOM 647 N N . TYR A 1 83 ? 2.836 0.619 -16.348 1.00 88.94 83 TYR A N 1
ATOM 648 C CA . TYR A 1 83 ? 1.437 1.032 -16.277 1.00 88.94 83 TYR A CA 1
ATOM 649 C C . TYR A 1 83 ? 0.559 -0.134 -16.699 1.00 88.94 83 TYR A C 1
ATOM 651 O O . TYR A 1 83 ? 0.791 -0.721 -17.751 1.00 88.94 83 TYR A O 1
ATOM 659 N N . GLY A 1 84 ? -0.432 -0.447 -15.866 1.00 90.62 84 GLY A N 1
ATOM 660 C CA . GLY A 1 84 ? -1.446 -1.436 -16.200 1.00 90.62 84 GLY A CA 1
ATOM 661 C C . GLY A 1 84 ? -2.561 -0.819 -17.038 1.00 90.62 84 GLY A C 1
ATOM 662 O O . GLY A 1 84 ? -3.016 0.290 -16.742 1.00 90.62 84 GLY A O 1
ATOM 663 N N . ASP A 1 85 ? -3.030 -1.542 -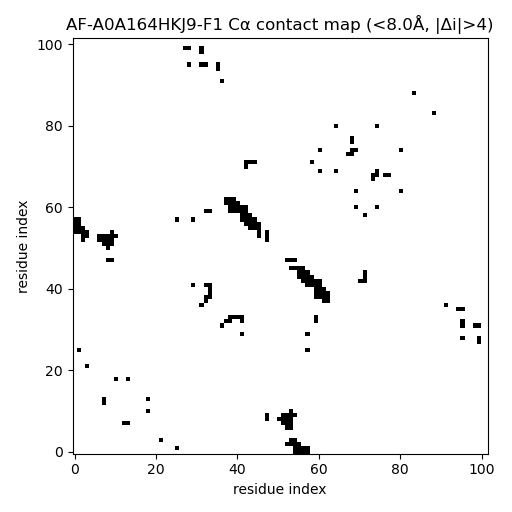18.046 1.00 96.31 85 ASP A N 1
ATOM 664 C CA . ASP A 1 85 ? -4.277 -1.231 -18.733 1.00 96.31 85 ASP A CA 1
ATOM 665 C C . ASP A 1 85 ? -5.514 -1.604 -17.885 1.00 96.31 85 ASP A C 1
ATOM 667 O O . ASP A 1 85 ? -5.423 -2.089 -16.752 1.00 96.31 85 ASP A O 1
ATOM 671 N N . ALA A 1 86 ? -6.711 -1.356 -18.422 1.00 97.31 86 ALA A N 1
ATOM 672 C CA . ALA A 1 86 ? -7.961 -1.623 -17.712 1.00 97.31 86 ALA A CA 1
ATOM 673 C C . ALA A 1 86 ? -8.158 -3.110 -17.350 1.00 97.31 86 ALA A C 1
ATOM 675 O O . ALA A 1 86 ? -8.712 -3.418 -16.290 1.00 97.31 86 ALA A O 1
ATOM 676 N N . GLU A 1 87 ? -7.715 -4.030 -18.206 1.00 97.94 87 GLU A N 1
ATOM 677 C CA . GLU A 1 87 ? -7.848 -5.468 -17.979 1.00 97.94 87 GLU A CA 1
ATOM 678 C C . GLU A 1 87 ? -6.823 -5.953 -16.944 1.00 97.94 87 GLU A C 1
ATOM 680 O O . GLU A 1 87 ? -7.146 -6.756 -16.066 1.00 97.94 87 GLU A O 1
ATOM 685 N N . GLU A 1 88 ? -5.602 -5.424 -16.984 1.00 96.44 88 GLU A N 1
ATOM 686 C CA . GLU A 1 88 ? -4.574 -5.678 -15.974 1.00 96.44 88 GLU A CA 1
ATOM 687 C C . GLU A 1 88 ? -5.002 -5.170 -14.592 1.00 96.44 88 GLU A C 1
ATOM 689 O O . GLU A 1 88 ? -4.889 -5.906 -13.605 1.00 96.44 88 GLU A O 1
ATOM 694 N N . ILE A 1 89 ? -5.580 -3.963 -14.522 1.00 96.19 89 ILE A N 1
ATOM 695 C CA . ILE A 1 89 ? -6.150 -3.403 -13.287 1.00 96.19 89 ILE A CA 1
ATOM 696 C C . ILE A 1 89 ? -7.260 -4.309 -12.748 1.00 96.19 89 ILE A C 1
ATOM 698 O O . ILE A 1 89 ? -7.281 -4.621 -11.556 1.00 96.19 89 ILE A O 1
ATOM 702 N N . LYS A 1 90 ? -8.170 -4.779 -13.608 1.00 97.94 90 LYS A N 1
ATOM 703 C CA . LYS A 1 90 ? -9.259 -5.671 -13.195 1.00 97.94 90 LYS A CA 1
ATOM 704 C C . LYS A 1 90 ? -8.725 -6.975 -12.597 1.00 97.94 90 LYS A C 1
ATOM 706 O O . LYS A 1 90 ? -9.153 -7.368 -11.510 1.00 97.94 90 LYS A O 1
ATOM 711 N N . LYS A 1 91 ? -7.757 -7.614 -13.258 1.00 97.44 91 LYS A N 1
ATOM 712 C CA . LYS A 1 91 ? -7.127 -8.851 -12.768 1.00 97.44 91 LYS A CA 1
ATOM 713 C C . LYS A 1 91 ? -6.409 -8.641 -11.435 1.00 97.44 91 LYS A C 1
ATOM 715 O O . LYS A 1 91 ? -6.482 -9.509 -10.565 1.00 97.44 91 LYS A O 1
ATOM 720 N N . LEU A 1 92 ? -5.744 -7.499 -11.250 1.00 95.94 92 LEU A N 1
ATOM 721 C CA . LEU A 1 92 ? -5.160 -7.117 -9.962 1.00 95.94 92 LEU A CA 1
ATOM 722 C C . LEU A 1 92 ? -6.248 -7.018 -8.889 1.00 95.94 92 LEU A C 1
ATOM 724 O O . LEU A 1 92 ? -6.132 -7.639 -7.832 1.00 95.94 92 LEU A O 1
ATOM 728 N N . CYS A 1 93 ? -7.342 -6.301 -9.158 1.00 96.50 93 CYS A N 1
ATOM 729 C CA . CYS A 1 93 ? -8.452 -6.186 -8.212 1.00 96.50 93 CYS A CA 1
ATOM 730 C C . CYS A 1 93 ? -9.031 -7.554 -7.819 1.00 96.50 93 CYS A C 1
ATOM 732 O O . CYS A 1 93 ? -9.351 -7.764 -6.649 1.00 96.50 93 CYS A O 1
ATOM 734 N N . GLU A 1 94 ? -9.142 -8.496 -8.758 1.00 97.25 94 GLU A N 1
ATOM 735 C CA . GLU A 1 94 ? -9.606 -9.862 -8.489 1.00 97.25 94 GLU A CA 1
ATOM 736 C C . GLU A 1 94 ? -8.644 -10.641 -7.579 1.00 97.25 94 GLU A C 1
ATOM 738 O O . GLU A 1 94 ? -9.095 -11.264 -6.611 1.00 97.25 94 GLU A O 1
ATOM 743 N N . ARG A 1 95 ? -7.327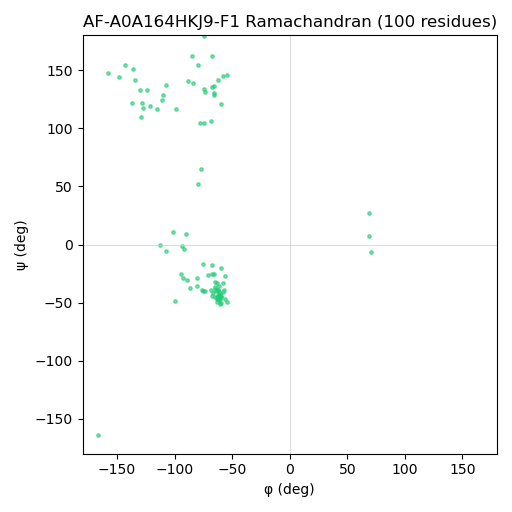 -10.571 -7.827 1.00 96.88 95 ARG A N 1
ATOM 744 C CA . ARG A 1 95 ? -6.307 -11.211 -6.973 1.00 96.88 95 ARG A CA 1
ATOM 745 C C . ARG A 1 95 ? -6.329 -10.656 -5.555 1.00 96.88 95 ARG A C 1
ATOM 747 O O . ARG A 1 95 ? -6.397 -11.427 -4.597 1.00 96.88 95 ARG A O 1
ATOM 754 N N . ILE A 1 96 ? -6.359 -9.331 -5.424 1.00 96.75 96 ILE A N 1
ATOM 755 C CA . ILE A 1 96 ? -6.438 -8.663 -4.123 1.00 96.75 96 ILE A CA 1
ATOM 756 C C . ILE A 1 96 ? -7.742 -9.026 -3.415 1.00 96.75 96 ILE A C 1
ATOM 758 O O . ILE A 1 96 ? -7.718 -9.410 -2.248 1.00 96.75 96 ILE A O 1
ATOM 762 N N . ARG A 1 97 ? -8.887 -8.990 -4.106 1.00 96.00 97 ARG A N 1
ATOM 763 C CA . ARG A 1 97 ? -10.175 -9.389 -3.522 1.00 96.00 97 ARG A CA 1
ATOM 764 C C . ARG A 1 97 ? -10.120 -10.814 -2.981 1.00 96.00 97 ARG A C 1
ATOM 766 O O . ARG A 1 97 ? -10.553 -11.029 -1.855 1.00 96.00 97 ARG A O 1
ATOM 773 N N . LYS A 1 98 ? -9.584 -11.759 -3.759 1.00 95.94 98 LYS A N 1
ATOM 774 C CA . LYS A 1 98 ? -9.440 -13.162 -3.352 1.00 95.94 98 LYS A CA 1
ATOM 775 C C . LYS A 1 98 ? -8.573 -13.301 -2.098 1.00 95.94 98 LYS A C 1
ATOM 777 O O . LYS A 1 98 ? -8.968 -14.017 -1.188 1.00 95.94 98 LYS A O 1
ATOM 782 N N . TYR A 1 99 ? -7.451 -12.584 -2.028 1.00 95.56 99 TYR A N 1
ATOM 783 C CA . TYR A 1 99 ? -6.566 -12.576 -0.859 1.00 95.56 99 TYR A CA 1
ATOM 784 C C . TYR A 1 99 ? -7.249 -12.024 0.400 1.00 95.56 99 TYR A C 1
ATOM 786 O O . TYR A 1 99 ? -7.052 -12.501 1.511 1.00 95.56 99 TYR A O 1
ATOM 794 N N . MET A 1 100 ? -8.065 -10.983 0.246 1.00 93.56 100 MET A N 1
ATOM 795 C CA . MET A 1 100 ? -8.671 -10.301 1.392 1.00 93.56 100 MET A CA 1
ATOM 796 C C . MET A 1 100 ? -9.831 -11.079 2.030 1.00 93.56 100 MET A C 1
ATOM 798 O O . MET A 1 100 ? -10.203 -10.769 3.168 1.00 93.56 100 MET A O 1
ATOM 802 N N . VAL A 1 101 ? -10.395 -12.063 1.323 1.00 91.38 101 VAL A N 1
ATOM 803 C CA . VAL A 1 101 ? -11.510 -12.906 1.797 1.00 91.38 101 VAL A CA 1
ATOM 804 C C . VAL A 1 101 ? -11.105 -14.341 2.145 1.00 91.38 101 VAL A C 1
ATOM 806 O O . VAL A 1 101 ? -11.953 -15.082 2.637 1.00 91.38 101 VAL A O 1
ATOM 809 N N . SER A 1 102 ? -9.852 -14.731 1.884 1.00 77.69 102 SER A N 1
ATOM 810 C CA . SER A 1 102 ? -9.244 -15.962 2.413 1.00 77.69 102 SER A CA 1
ATOM 811 C C . SER A 1 102 ? -8.792 -15.777 3.855 1.00 77.69 102 SER A C 1
ATOM 813 O O . SER A 1 102 ? -8.955 -16.738 4.632 1.00 77.69 102 SER A O 1
#